Protein AF-A0A8E0S0J4-F1 (afdb_monomer_lite)

Secondary structure (DSSP, 8-state):
-----PPPSS--TT--GGG-SSPPPEEEEEBSS-S-TTSTT-EEEEEESEEEEE--TTS--EEEEE--SS-HHHH-TTEEEE-STTGGG-PPP--------------------

Sequence (113 aa):
MAGYDYPEPYGDILLKLDDLHELPSYQCYTCTDCKEFSSEKTRIEKDCNECVIILKSSGLPDRECSHKEITVCRENFQARCCQGDLCNRGRRPYSRTQLLSVSFATVLFMQYF

Foldseek 3Di:
DDDPDDQPPQRPQPPQLVPDPDQDKEWEWFADQADAPPPPRIDIDIRASKWKWAQD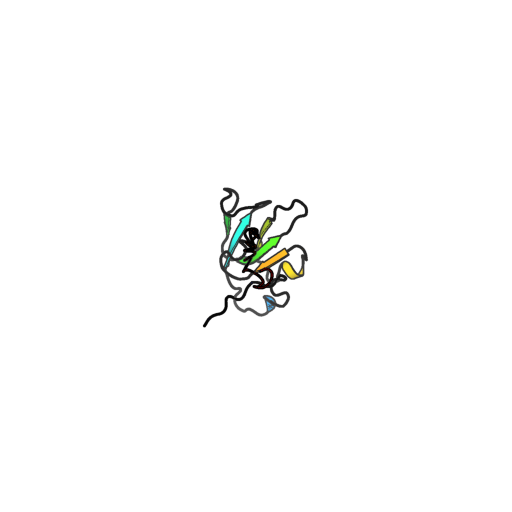PVRRIGIDRHPDSHDPSNVDVRMHIDGHYHSNRDDDPPPPPPPPPPPPDDDDDDDDD

pLDDT: mean 70.19, std 19.19, range [31.53, 93.44]

Organism: NCBI:txid27845

Radius of gyration: 21.86 Å; chains: 1; bounding box: 34×77×40 Å

Structure (mmCIF, N/CA/C/O backbone):
data_AF-A0A8E0S0J4-F1
#
_entry.id   AF-A0A8E0S0J4-F1
#
loop_
_atom_site.group_PDB
_atom_site.id
_atom_site.type_symbol
_atom_site.label_atom_id
_atom_site.label_alt_id
_atom_site.label_comp_id
_atom_site.label_asym_id
_atom_site.label_entity_id
_atom_site.label_seq_id
_atom_site.pdbx_PDB_ins_code
_atom_site.Cartn_x
_atom_site.Cartn_y
_atom_site.Cartn_z
_atom_site.occupancy
_atom_site.B_iso_or_equiv
_atom_site.auth_seq_id
_atom_site.auth_comp_id
_atom_site.auth_asym_id
_atom_site.auth_atom_id
_atom_site.pdbx_PDB_model_num
ATOM 1 N N . MET A 1 1 ? -21.294 -21.389 3.287 1.00 32.66 1 MET A N 1
ATOM 2 C CA . MET A 1 1 ? -20.102 -21.705 2.472 1.00 32.66 1 MET A CA 1
ATOM 3 C C . MET A 1 1 ? -19.550 -20.380 1.970 1.00 32.66 1 MET A C 1
ATOM 5 O O . MET A 1 1 ? -20.093 -19.851 1.015 1.00 32.66 1 MET A O 1
ATOM 9 N N . ALA A 1 2 ? -18.591 -19.779 2.679 1.00 36.19 2 ALA A N 1
ATOM 10 C CA . ALA A 1 2 ? -17.987 -18.510 2.270 1.00 36.19 2 ALA A CA 1
ATOM 11 C C . ALA A 1 2 ? -16.796 -18.818 1.354 1.00 36.19 2 ALA A C 1
ATOM 13 O O . ALA A 1 2 ? -15.827 -19.440 1.789 1.00 36.19 2 ALA A O 1
ATOM 14 N N . GLY A 1 3 ? -16.934 -18.474 0.073 1.00 31.53 3 GLY A N 1
ATOM 15 C CA . GLY A 1 3 ? -15.845 -18.505 -0.893 1.00 31.53 3 GLY A CA 1
ATOM 16 C C . GLY A 1 3 ? -14.844 -17.404 -0.565 1.00 31.53 3 GLY A C 1
ATOM 17 O O . GLY A 1 3 ? -15.227 -16.295 -0.205 1.00 31.53 3 GLY A O 1
ATOM 18 N N . TYR A 1 4 ? -13.561 -17.737 -0.636 1.00 40.88 4 TYR A N 1
ATOM 19 C CA . TYR A 1 4 ? -12.475 -16.779 -0.500 1.00 40.88 4 TYR A CA 1
ATOM 20 C C . TYR A 1 4 ? -12.449 -15.882 -1.741 1.00 40.88 4 TYR A C 1
ATOM 22 O O . TYR A 1 4 ? -11.896 -16.283 -2.767 1.00 40.88 4 TYR A O 1
ATOM 30 N N . ASP A 1 5 ? -13.051 -14.698 -1.645 1.00 40.16 5 ASP A N 1
ATOM 31 C CA . ASP A 1 5 ? -12.933 -13.671 -2.676 1.00 40.16 5 ASP A CA 1
ATOM 32 C C . ASP A 1 5 ? -11.567 -12.989 -2.560 1.00 40.16 5 ASP A C 1
ATOM 34 O O . ASP A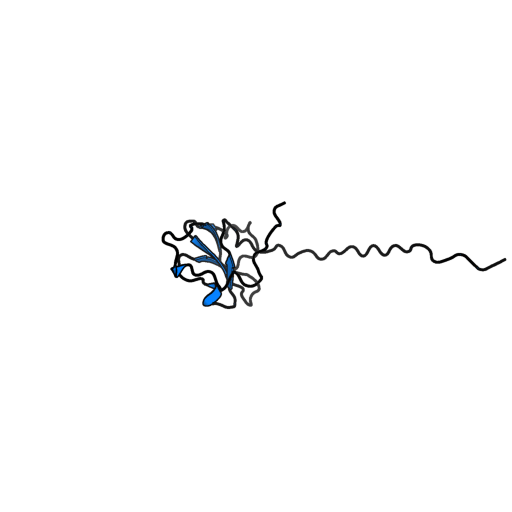 1 5 ? -11.189 -12.415 -1.536 1.00 40.16 5 ASP A O 1
ATOM 38 N N . TYR A 1 6 ? -10.773 -13.166 -3.609 1.00 49.69 6 TYR A N 1
ATOM 39 C CA . TYR A 1 6 ? -9.473 -12.535 -3.789 1.00 49.69 6 TYR A CA 1
ATOM 40 C C . TYR A 1 6 ? -9.653 -11.031 -4.049 1.00 49.69 6 TYR A C 1
ATOM 42 O O . TYR A 1 6 ? -10.617 -10.653 -4.704 1.00 49.69 6 TYR A O 1
ATOM 50 N N . PRO A 1 7 ? -8.683 -10.171 -3.687 1.00 45.62 7 PRO A N 1
ATOM 51 C CA . PRO A 1 7 ? -8.611 -8.849 -4.292 1.00 45.62 7 PRO A CA 1
ATOM 52 C C . PRO A 1 7 ? -8.259 -9.018 -5.777 1.00 45.62 7 PRO A C 1
ATOM 54 O O . PRO A 1 7 ? -7.242 -9.639 -6.121 1.00 45.62 7 PRO A O 1
ATOM 57 N N . GLU A 1 8 ? -9.132 -8.519 -6.648 1.00 45.22 8 GLU A N 1
ATOM 58 C CA . GLU A 1 8 ? -8.943 -8.510 -8.094 1.00 45.22 8 GLU A CA 1
ATOM 59 C C . GLU A 1 8 ? -7.613 -7.823 -8.482 1.00 45.22 8 GLU A C 1
ATOM 61 O O . GLU A 1 8 ? -7.088 -6.989 -7.739 1.00 45.22 8 GLU A O 1
ATOM 66 N N . PRO A 1 9 ? -7.003 -8.176 -9.635 1.00 45.12 9 PRO A N 1
ATOM 67 C CA . PRO A 1 9 ? -5.730 -7.598 -10.100 1.00 45.12 9 PRO A CA 1
ATOM 68 C C . PRO A 1 9 ? -5.763 -6.074 -10.297 1.00 45.12 9 PRO A C 1
ATOM 70 O O . PRO A 1 9 ? -4.712 -5.455 -10.468 1.00 45.12 9 PRO A O 1
ATOM 73 N N . TYR A 1 10 ? -6.952 -5.498 -10.207 1.00 49.25 10 TYR A N 1
ATOM 74 C CA . TYR A 1 10 ? -7.242 -4.095 -10.042 1.00 49.25 10 TYR A CA 1
ATOM 75 C C . TYR A 1 10 ? -8.046 -4.033 -8.747 1.00 49.25 10 TYR A C 1
ATOM 77 O O . TYR A 1 10 ? -9.168 -4.528 -8.718 1.00 49.25 10 TYR A O 1
ATOM 85 N N . GLY A 1 11 ? -7.464 -3.520 -7.658 1.00 50.94 11 GLY A N 1
ATOM 86 C CA . GLY A 1 11 ? -8.281 -3.170 -6.492 1.00 50.94 11 GLY A CA 1
ATOM 87 C C . GLY A 1 11 ? -9.459 -2.340 -6.990 1.00 50.94 11 GLY A C 1
ATOM 88 O O . GLY A 1 11 ? -9.249 -1.527 -7.889 1.00 50.94 11 GLY A O 1
ATOM 89 N N . ASP A 1 12 ? -10.663 -2.633 -6.503 1.00 48.78 12 ASP A N 1
ATOM 90 C CA . ASP A 1 12 ? -11.932 -2.162 -7.063 1.00 48.78 12 ASP A CA 1
ATOM 91 C C . ASP A 1 12 ? -11.844 -0.676 -7.467 1.00 48.78 12 ASP A C 1
ATOM 93 O O . ASP A 1 12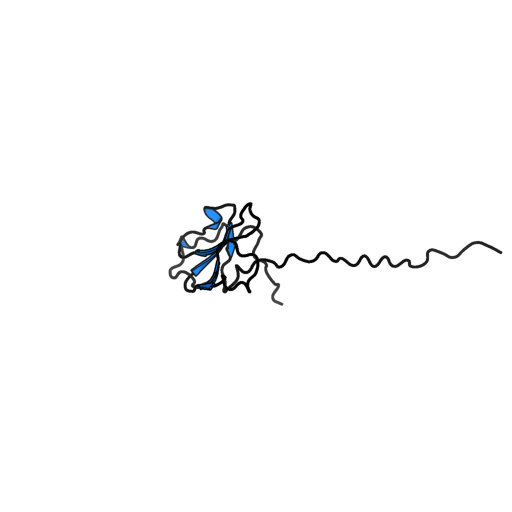 ? -11.941 0.228 -6.636 1.00 48.78 12 ASP A O 1
ATOM 97 N N . ILE A 1 13 ? -11.621 -0.402 -8.761 1.00 50.22 13 ILE A N 1
ATOM 98 C CA . ILE A 1 13 ? -11.444 0.965 -9.299 1.00 50.22 13 ILE A CA 1
ATOM 99 C C . ILE A 1 13 ? -12.724 1.797 -9.060 1.00 50.22 13 ILE A C 1
ATOM 101 O O . ILE A 1 13 ? -12.724 3.024 -9.159 1.00 50.22 13 ILE A O 1
ATOM 105 N N . LEU A 1 14 ? -13.825 1.115 -8.734 1.00 46.78 14 LEU A N 1
ATOM 106 C CA . LEU A 1 14 ? -15.151 1.656 -8.482 1.00 46.78 14 LEU A CA 1
ATOM 107 C C . LEU A 1 14 ? -15.447 1.956 -7.004 1.00 46.78 14 LEU A C 1
ATOM 109 O O . LEU A 1 14 ? -16.547 2.429 -6.716 1.00 46.78 14 LEU A O 1
ATOM 113 N N . LEU A 1 15 ? -14.507 1.741 -6.077 1.00 55.53 15 LEU A N 1
ATOM 114 C CA . LEU A 1 15 ? -14.679 2.143 -4.679 1.00 55.53 15 LEU A CA 1
ATOM 115 C C . LEU A 1 15 ? -14.660 3.673 -4.556 1.00 55.53 15 LEU A C 1
ATOM 117 O O . LEU A 1 15 ? -13.619 4.311 -4.397 1.00 55.53 15 LEU A O 1
ATOM 121 N N . LYS A 1 16 ? -15.851 4.270 -4.639 1.00 55.28 16 LYS A N 1
ATOM 122 C CA . LYS A 1 16 ? -16.095 5.655 -4.244 1.00 55.28 16 LYS A CA 1
ATOM 123 C C . LYS A 1 16 ? -16.069 5.738 -2.722 1.00 55.28 16 LYS A C 1
ATOM 125 O O . LYS A 1 16 ? -17.074 5.496 -2.061 1.00 55.28 16 LYS A O 1
ATOM 130 N N . LEU A 1 17 ? -14.910 6.091 -2.179 1.00 60.38 17 LEU A N 1
ATOM 131 C CA . LEU A 1 17 ? -14.785 6.553 -0.795 1.00 60.38 17 LEU A CA 1
ATOM 132 C C . LEU A 1 17 ? -15.520 7.899 -0.573 1.00 60.38 17 LEU A C 1
ATOM 134 O O . LEU A 1 17 ? -15.825 8.235 0.565 1.00 60.38 17 LEU A O 1
ATOM 138 N N . ASP A 1 18 ? -15.888 8.597 -1.658 1.00 55.62 18 ASP A N 1
ATOM 139 C CA . ASP A 1 18 ? -16.564 9.905 -1.675 1.00 55.62 18 ASP A CA 1
ATOM 140 C C . ASP A 1 18 ? -17.970 9.936 -1.016 1.00 55.62 18 ASP A C 1
ATOM 142 O O . ASP A 1 18 ? -18.438 11.010 -0.652 1.00 55.62 18 ASP A O 1
ATOM 146 N N . ASP A 1 19 ? -18.662 8.794 -0.873 1.00 56.88 19 ASP A N 1
ATOM 147 C CA . ASP A 1 19 ? -20.060 8.716 -0.378 1.00 56.88 19 ASP A CA 1
ATOM 148 C C . ASP A 1 19 ? -20.187 8.123 1.048 1.00 56.88 19 ASP A C 1
ATOM 150 O O . ASP A 1 19 ? -21.292 7.868 1.539 1.00 56.88 19 ASP A O 1
ATOM 154 N N . LEU A 1 20 ? -19.068 7.878 1.739 1.00 59.31 20 LEU A N 1
ATOM 155 C CA . LEU A 1 20 ? -19.062 7.298 3.085 1.00 59.31 20 LEU A CA 1
ATOM 156 C C . LEU A 1 20 ? -19.076 8.395 4.161 1.00 59.31 20 LEU A C 1
ATOM 158 O O . LEU A 1 20 ? -18.122 9.149 4.314 1.00 59.31 20 LEU A O 1
ATOM 162 N N . HIS A 1 21 ? -20.155 8.442 4.953 1.00 59.34 21 HIS A N 1
ATOM 163 C CA . HIS A 1 21 ? -20.294 9.345 6.108 1.00 59.34 21 HIS A CA 1
ATOM 164 C C . HIS A 1 21 ? -19.203 9.142 7.180 1.00 59.34 21 HIS A C 1
ATOM 166 O O . HIS A 1 21 ? -18.900 10.073 7.923 1.00 59.34 21 HIS A O 1
ATOM 172 N N . GLU A 1 22 ? -18.617 7.942 7.244 1.00 66.56 22 GLU A N 1
ATOM 173 C CA . GLU A 1 22 ? -17.431 7.602 8.032 1.00 66.56 22 GLU A CA 1
ATOM 174 C C . GLU A 1 22 ? -16.508 6.744 7.160 1.00 66.56 22 GLU A C 1
ATOM 176 O O . GLU A 1 22 ? -16.915 5.692 6.658 1.00 66.56 22 GLU A O 1
ATOM 181 N N . LEU A 1 23 ? -15.271 7.201 6.952 1.00 65.75 23 LEU A N 1
ATOM 182 C CA . LEU A 1 23 ? -14.281 6.448 6.188 1.00 65.75 23 LEU A CA 1
ATOM 183 C C . LEU A 1 23 ? -13.859 5.210 6.995 1.00 65.75 23 LEU A C 1
ATOM 185 O O . LEU A 1 23 ? -13.601 5.320 8.198 1.00 65.75 23 LEU A O 1
ATOM 189 N N . PRO A 1 24 ? -13.803 4.021 6.373 1.00 72.94 24 PRO A N 1
ATOM 190 C CA . PRO A 1 24 ? -13.391 2.819 7.076 1.00 72.94 24 PRO A CA 1
ATOM 191 C C . PRO A 1 24 ? -11.914 2.918 7.475 1.00 72.94 24 PRO A C 1
ATOM 193 O O . PRO A 1 24 ? -11.075 3.262 6.653 1.00 72.94 24 PRO A O 1
ATOM 196 N N . SER A 1 25 ? -11.602 2.586 8.728 1.00 85.50 25 SER A N 1
ATOM 197 C CA . SER A 1 25 ? -10.234 2.565 9.260 1.00 85.50 25 SER A CA 1
ATOM 198 C C . SER A 1 25 ? -9.675 1.140 9.233 1.00 85.50 25 SER A C 1
ATOM 200 O O . SER A 1 25 ? -10.272 0.211 9.783 1.00 85.50 25 SER A O 1
ATOM 202 N N . TYR A 1 26 ? -8.520 0.976 8.592 1.00 88.56 26 TYR A N 1
ATOM 203 C CA . TYR A 1 26 ? -7.774 -0.272 8.470 1.00 88.56 26 TYR A CA 1
ATOM 204 C C . TYR A 1 26 ? -6.348 -0.120 8.994 1.00 88.56 26 TYR A C 1
ATOM 206 O O . TYR A 1 26 ? -5.775 0.970 9.054 1.00 88.56 26 TYR A O 1
ATOM 214 N N . GLN A 1 27 ? -5.740 -1.253 9.325 1.00 92.88 27 GLN A N 1
ATOM 215 C CA . GLN A 1 27 ? -4.316 -1.351 9.612 1.00 92.88 27 GLN A CA 1
ATOM 216 C C . GLN A 1 27 ? -3.576 -1.811 8.360 1.00 92.88 27 GLN A C 1
ATOM 218 O O . GLN A 1 27 ? -3.886 -2.870 7.832 1.00 92.88 27 GLN A O 1
ATOM 223 N N . CYS A 1 28 ? -2.568 -1.084 7.894 1.00 92.19 28 CYS A N 1
ATOM 224 C CA . CYS A 1 28 ? -1.822 -1.435 6.684 1.00 92.19 28 CYS A CA 1
ATOM 225 C C . CYS A 1 28 ? -0.339 -1.634 6.985 1.00 92.19 28 CYS A C 1
ATOM 227 O O . CYS A 1 28 ? 0.224 -1.022 7.893 1.00 92.19 28 CYS A O 1
ATOM 229 N N . TYR A 1 29 ? 0.325 -2.472 6.190 1.00 91.62 29 TYR A N 1
ATOM 230 C CA . TYR A 1 29 ? 1.782 -2.508 6.194 1.00 91.62 29 TYR A CA 1
ATOM 231 C C . TYR A 1 29 ? 2.337 -1.268 5.496 1.00 91.62 29 TYR A C 1
ATOM 233 O O . TYR A 1 29 ? 1.851 -0.900 4.430 1.00 91.62 29 TYR A O 1
ATOM 241 N N . THR A 1 30 ? 3.391 -0.675 6.046 1.00 92.31 30 THR A N 1
ATOM 242 C CA . THR A 1 30 ? 4.127 0.422 5.414 1.00 92.31 30 THR A CA 1
ATOM 243 C C . THR A 1 30 ? 5.608 0.094 5.327 1.00 92.31 30 THR A C 1
ATOM 245 O O . THR A 1 30 ? 6.216 -0.415 6.274 1.00 92.31 30 THR A O 1
ATOM 248 N N . CYS A 1 31 ? 6.184 0.301 4.145 1.00 90.38 31 CYS A N 1
ATOM 249 C CA . CYS A 1 31 ? 7.599 0.072 3.885 1.00 90.38 31 CYS A CA 1
ATOM 250 C C . CYS A 1 31 ? 8.020 0.679 2.545 1.00 90.38 31 CYS A C 1
ATOM 252 O O . CYS A 1 31 ? 7.213 0.789 1.623 1.00 90.38 31 CYS A O 1
ATOM 254 N N . THR A 1 32 ? 9.312 0.960 2.409 1.00 89.44 32 THR A N 1
ATOM 255 C CA . THR A 1 32 ? 9.936 1.289 1.126 1.00 89.44 32 THR A CA 1
ATOM 256 C C . THR A 1 32 ? 10.856 0.158 0.678 1.00 89.44 32 THR A C 1
ATOM 258 O O . THR A 1 32 ? 11.607 -0.406 1.480 1.00 89.44 32 THR A O 1
ATOM 261 N N . ASP A 1 33 ? 10.758 -0.201 -0.601 1.00 87.19 33 ASP A N 1
ATOM 262 C CA . ASP A 1 33 ? 11.538 -1.236 -1.278 1.00 87.19 33 ASP A CA 1
ATOM 263 C C . ASP A 1 33 ? 11.606 -2.561 -0.486 1.00 87.19 33 ASP A C 1
ATOM 265 O O . ASP A 1 33 ? 12.676 -3.161 -0.326 1.00 87.19 33 ASP A O 1
ATOM 269 N N . CYS A 1 34 ? 10.466 -3.042 0.032 1.00 80.81 34 CYS A N 1
ATOM 270 C CA . CYS A 1 34 ? 10.431 -4.239 0.875 1.00 80.81 34 CYS A CA 1
ATOM 271 C C . CYS A 1 34 ? 9.826 -5.462 0.165 1.00 80.81 34 CYS A C 1
ATOM 273 O O . CYS A 1 34 ? 8.701 -5.455 -0.340 1.00 80.81 34 CYS A O 1
ATOM 275 N N . LYS A 1 35 ? 10.589 -6.562 0.131 1.00 70.81 35 LYS A N 1
ATOM 276 C CA . LYS A 1 35 ? 10.186 -7.819 -0.527 1.00 70.81 35 LYS A CA 1
ATOM 277 C C . LYS A 1 35 ? 9.427 -8.771 0.405 1.00 70.81 35 LYS A C 1
ATOM 279 O O . LYS A 1 35 ? 8.591 -9.537 -0.065 1.00 70.81 35 LYS A O 1
ATOM 284 N N . GLU A 1 36 ? 9.691 -8.702 1.712 1.00 64.50 36 GLU A N 1
ATOM 285 C CA . GLU A 1 36 ? 9.145 -9.612 2.727 1.00 64.50 36 GLU A CA 1
ATOM 286 C C . GLU A 1 36 ? 8.638 -8.887 3.981 1.00 64.50 36 GLU A C 1
ATOM 288 O O . GLU A 1 36 ? 9.250 -7.934 4.465 1.00 64.50 36 GLU A O 1
ATOM 293 N N . PHE A 1 37 ? 7.549 -9.420 4.545 1.00 59.41 37 PHE A N 1
ATOM 294 C CA . PHE A 1 37 ? 6.859 -8.930 5.753 1.00 59.41 37 PHE A CA 1
ATOM 295 C C . PHE A 1 37 ? 7.669 -9.035 7.037 1.00 59.41 37 PHE A C 1
ATOM 297 O O . PHE A 1 37 ? 7.300 -8.420 8.027 1.00 59.41 37 PHE A O 1
ATOM 304 N N . SER A 1 38 ? 8.722 -9.855 7.048 1.00 56.16 38 SER A N 1
ATOM 305 C CA . SER A 1 38 ? 9.592 -10.023 8.215 1.00 56.16 38 SER A CA 1
ATOM 306 C C . SER A 1 38 ? 10.845 -9.158 8.141 1.00 56.16 38 SER A C 1
ATOM 308 O O . SER A 1 38 ? 11.793 -9.391 8.886 1.00 56.16 38 SER A O 1
ATOM 310 N N . SER A 1 39 ? 10.891 -8.193 7.223 1.00 58.75 39 SER A N 1
ATOM 311 C CA . SER A 1 39 ? 11.958 -7.203 7.232 1.00 58.75 39 SER A CA 1
ATOM 312 C C . SER A 1 39 ? 11.734 -6.241 8.403 1.00 58.75 39 SER A C 1
ATOM 314 O O . SER A 1 39 ? 10.626 -5.739 8.573 1.00 58.75 39 SER A O 1
ATOM 316 N N . GLU A 1 40 ? 12.786 -5.919 9.166 1.00 63.69 40 GLU A N 1
ATOM 317 C CA . GLU A 1 40 ? 12.784 -4.875 10.221 1.00 63.69 40 GLU A CA 1
ATOM 318 C C . GLU A 1 40 ? 12.238 -3.515 9.736 1.00 63.69 40 GLU A C 1
ATOM 320 O O . GLU A 1 40 ? 11.915 -2.629 10.524 1.00 63.69 40 GLU A O 1
ATOM 325 N N . LYS A 1 41 ? 12.142 -3.345 8.415 1.00 71.38 41 LYS A N 1
ATOM 326 C CA . LYS A 1 41 ? 11.659 -2.151 7.728 1.00 71.38 41 LYS A CA 1
ATOM 327 C C . LYS A 1 41 ? 10.137 -2.088 7.578 1.00 71.38 41 LYS A C 1
ATOM 329 O O . LYS A 1 41 ? 9.635 -1.023 7.236 1.00 71.38 41 LYS A O 1
ATOM 334 N N . THR A 1 42 ? 9.412 -3.188 7.790 1.00 83.81 42 THR A N 1
ATOM 335 C CA . THR A 1 42 ? 7.947 -3.200 7.664 1.00 83.81 42 THR A CA 1
ATOM 336 C C . THR A 1 42 ? 7.314 -2.726 8.965 1.00 83.81 42 THR A C 1
ATOM 338 O O . THR A 1 42 ? 7.543 -3.309 10.023 1.00 83.81 42 THR A O 1
ATOM 341 N N . ARG A 1 43 ? 6.498 -1.677 8.887 1.00 90.44 43 ARG A N 1
ATOM 342 C CA . ARG A 1 43 ? 5.725 -1.150 10.015 1.00 90.44 43 ARG A CA 1
ATOM 343 C C . ARG A 1 43 ? 4.242 -1.401 9.787 1.00 90.44 43 ARG A C 1
ATOM 345 O O . ARG A 1 43 ? 3.823 -1.655 8.662 1.00 90.44 43 ARG A O 1
ATOM 352 N N . ILE A 1 44 ? 3.471 -1.380 10.867 1.00 91.75 44 ILE A N 1
ATOM 353 C CA . ILE A 1 44 ? 2.010 -1.390 10.800 1.00 91.75 44 ILE A CA 1
ATOM 354 C C . ILE A 1 44 ? 1.549 0.018 11.144 1.00 91.75 44 ILE A C 1
ATOM 356 O O . ILE A 1 44 ? 1.859 0.520 12.225 1.00 91.75 44 ILE A O 1
ATOM 360 N N . GLU A 1 45 ? 0.833 0.634 10.217 1.00 93.44 45 GLU A N 1
ATOM 361 C CA . GLU A 1 45 ? 0.159 1.912 10.407 1.00 93.44 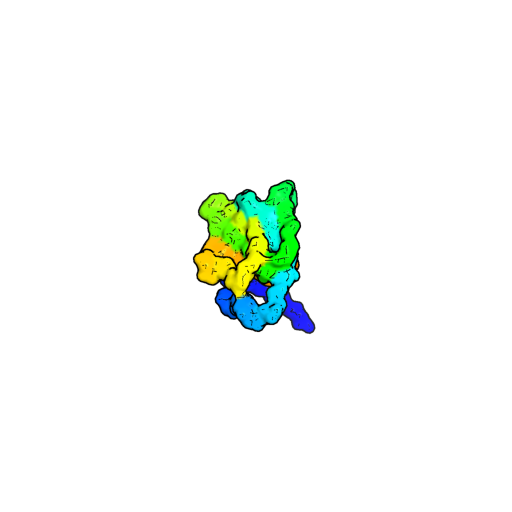45 GLU A CA 1
ATOM 362 C C . GLU A 1 45 ? -1.342 1.663 10.555 1.00 93.44 45 GLU A C 1
ATOM 364 O O . GLU A 1 45 ? -1.863 0.698 9.994 1.00 93.44 45 GLU A O 1
ATOM 369 N N . LYS A 1 46 ? -2.013 2.479 11.367 1.00 92.25 46 LYS A N 1
ATOM 370 C CA . LYS A 1 46 ? -3.451 2.380 11.642 1.00 92.25 46 LYS A CA 1
ATOM 371 C C . LYS A 1 46 ? -4.173 3.575 11.036 1.00 92.25 46 LYS A C 1
ATOM 373 O O . LYS A 1 46 ? -3.522 4.528 10.617 1.00 92.25 46 LYS A O 1
ATOM 378 N N . ASP A 1 47 ? -5.500 3.522 11.055 1.00 90.38 47 ASP A N 1
ATOM 379 C CA . ASP A 1 47 ? -6.359 4.613 10.591 1.00 90.38 47 ASP A CA 1
ATOM 380 C C . ASP A 1 47 ? -6.241 4.890 9.094 1.00 90.38 47 ASP A C 1
ATOM 382 O O . ASP A 1 47 ? -6.503 5.988 8.631 1.00 90.38 47 ASP A O 1
ATOM 386 N N . CYS A 1 48 ? -5.886 3.857 8.328 1.00 89.75 48 CYS A N 1
ATOM 387 C CA . CYS A 1 48 ? -5.791 3.914 6.878 1.00 89.75 48 CYS A CA 1
ATOM 388 C C . CYS A 1 48 ? -7.163 3.691 6.240 1.00 89.75 48 CYS A C 1
ATOM 390 O O . CYS A 1 48 ? -7.836 2.715 6.562 1.00 89.75 48 CYS A O 1
ATOM 392 N N . ASN A 1 49 ? -7.517 4.489 5.240 1.00 88.94 49 ASN A N 1
ATOM 393 C CA . ASN A 1 49 ? -8.725 4.278 4.438 1.00 88.94 49 ASN A CA 1
ATOM 394 C C . ASN A 1 49 ? -8.528 3.208 3.354 1.00 88.94 49 ASN A C 1
ATOM 396 O O . ASN A 1 49 ? -9.473 2.562 2.900 1.00 88.94 49 ASN A O 1
ATOM 400 N N . GLU A 1 50 ? -7.284 3.022 2.913 1.00 89.25 50 GLU A N 1
ATOM 401 C CA . GLU A 1 5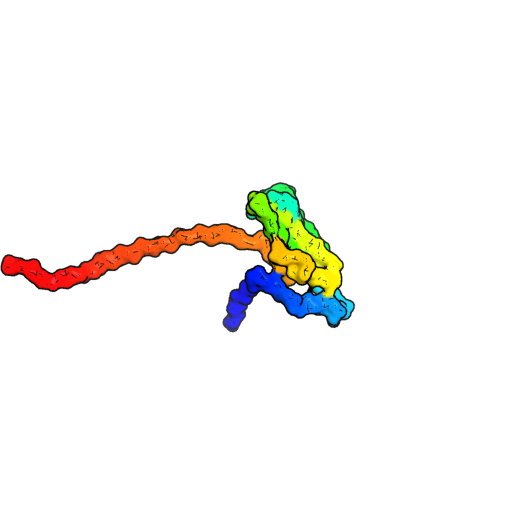0 ? -6.919 2.071 1.870 1.00 89.25 50 GLU A CA 1
ATOM 402 C C . GLU A 1 50 ? -5.469 1.605 2.054 1.00 89.25 50 GLU A C 1
ATOM 404 O O . GLU A 1 50 ? -4.566 2.403 2.317 1.00 89.25 50 GLU A O 1
ATOM 409 N N . CYS A 1 51 ? -5.228 0.303 1.889 1.00 90.31 51 CYS A N 1
ATOM 410 C CA . CYS A 1 51 ? -3.883 -0.253 1.907 1.00 90.31 51 CYS A CA 1
ATOM 411 C C . CYS A 1 51 ? -3.346 -0.396 0.483 1.00 90.31 51 CYS A C 1
ATOM 413 O O . CYS A 1 51 ? -3.976 -1.030 -0.366 1.00 90.31 51 CYS A O 1
ATOM 415 N N . VAL A 1 52 ? -2.141 0.120 0.236 1.00 91.81 52 VAL A N 1
ATOM 416 C CA . VAL A 1 52 ? -1.576 0.233 -1.114 1.00 91.81 52 VAL A CA 1
ATOM 417 C C . VAL A 1 52 ? -0.267 -0.548 -1.235 1.00 91.81 52 VAL A C 1
ATOM 419 O O . VAL A 1 52 ? 0.520 -0.633 -0.289 1.00 91.81 52 VAL A O 1
ATOM 422 N N . ILE A 1 53 ? -0.039 -1.127 -2.415 1.00 91.12 53 ILE A N 1
ATOM 423 C CA . ILE A 1 53 ? 1.229 -1.701 -2.874 1.00 91.12 53 ILE A CA 1
ATOM 424 C C . ILE A 1 53 ? 1.628 -0.998 -4.177 1.00 91.12 53 ILE A C 1
ATOM 426 O O . ILE A 1 53 ? 0.929 -1.146 -5.175 1.00 91.12 53 ILE A O 1
ATOM 430 N N . ILE A 1 54 ? 2.760 -0.297 -4.209 1.00 90.50 54 ILE A N 1
ATOM 431 C CA . ILE A 1 54 ? 3.291 0.334 -5.427 1.00 90.50 54 ILE A CA 1
ATOM 432 C C . ILE A 1 54 ? 4.312 -0.603 -6.073 1.00 90.50 54 ILE A C 1
ATOM 434 O O . ILE A 1 54 ? 5.332 -0.951 -5.472 1.00 90.50 54 ILE A O 1
ATOM 438 N N . LEU A 1 55 ? 4.056 -1.022 -7.312 1.00 87.62 55 LEU A N 1
ATOM 439 C CA . LEU A 1 55 ? 4.965 -1.877 -8.069 1.00 87.62 55 LEU A CA 1
ATOM 440 C C . LEU A 1 55 ? 6.041 -1.046 -8.774 1.00 87.62 55 LEU A C 1
ATOM 442 O O . LEU A 1 55 ? 5.752 -0.297 -9.701 1.00 87.62 55 LEU A O 1
ATOM 446 N N . LYS A 1 56 ? 7.301 -1.239 -8.382 1.00 85.69 56 LYS A N 1
ATOM 447 C CA . LYS A 1 56 ? 8.460 -0.576 -8.992 1.00 85.69 56 LYS A CA 1
ATOM 448 C C . LYS A 1 56 ? 9.171 -1.464 -10.010 1.00 85.69 56 LYS A C 1
ATOM 450 O O . LYS A 1 56 ? 9.201 -2.689 -9.885 1.00 85.69 56 LYS A O 1
ATOM 455 N N . SER A 1 57 ? 9.852 -0.829 -10.965 1.00 83.31 57 SER A N 1
ATOM 456 C CA . SER A 1 57 ? 10.731 -1.495 -11.941 1.00 83.31 57 SER A CA 1
ATOM 457 C C . SER A 1 57 ? 11.927 -2.211 -11.300 1.00 83.31 57 SER A C 1
ATOM 459 O O . SER A 1 57 ? 12.429 -3.179 -11.865 1.00 83.31 57 SER A O 1
ATOM 461 N N . SER A 1 58 ? 12.344 -1.793 -10.098 1.00 82.12 58 SER A N 1
ATOM 462 C CA . SER A 1 58 ? 13.358 -2.477 -9.282 1.00 82.12 58 SER A CA 1
ATOM 463 C C . SER A 1 58 ? 12.925 -3.880 -8.829 1.00 82.12 58 SER A C 1
ATOM 465 O O . SER A 1 58 ? 13.757 -4.674 -8.391 1.00 82.12 58 SER A O 1
ATOM 467 N N . GLY A 1 59 ? 11.624 -4.194 -8.901 1.00 79.50 59 GLY A N 1
ATOM 468 C CA . GLY A 1 59 ? 11.042 -5.440 -8.402 1.00 79.50 59 GLY A CA 1
ATOM 469 C C . GLY A 1 59 ? 10.854 -5.481 -6.881 1.00 79.50 59 GLY A C 1
ATOM 470 O O . GLY A 1 59 ? 10.402 -6.501 -6.354 1.00 79.50 59 GLY A O 1
ATOM 471 N N . LEU A 1 60 ? 11.187 -4.396 -6.175 1.00 85.06 60 LEU A N 1
ATOM 472 C CA . LEU A 1 60 ? 10.922 -4.215 -4.750 1.00 85.06 60 LEU A CA 1
ATOM 473 C C . LEU A 1 60 ? 9.737 -3.255 -4.594 1.00 85.06 60 LEU A C 1
ATOM 475 O O . LEU A 1 60 ? 9.867 -2.093 -4.963 1.00 85.06 60 LEU A O 1
ATOM 479 N N . PRO A 1 61 ? 8.573 -3.723 -4.117 1.00 87.94 61 PRO A N 1
ATOM 480 C CA . PRO A 1 61 ? 7.408 -2.863 -3.996 1.00 87.94 61 PRO A CA 1
ATOM 481 C C . PRO A 1 61 ? 7.483 -1.971 -2.753 1.00 87.94 61 PRO A C 1
ATOM 483 O O . PRO A 1 61 ? 8.022 -2.380 -1.718 1.00 87.94 61 PRO A O 1
ATOM 486 N N . ASP A 1 62 ? 6.856 -0.802 -2.844 1.00 90.31 62 ASP A N 1
ATOM 487 C CA . ASP A 1 62 ? 6.526 0.006 -1.669 1.00 90.31 62 ASP A CA 1
ATOM 488 C C . ASP A 1 62 ? 5.148 -0.374 -1.151 1.00 90.31 62 ASP A C 1
ATOM 490 O O . ASP A 1 62 ? 4.292 -0.867 -1.892 1.00 90.31 62 ASP A O 1
ATOM 494 N N . ARG A 1 63 ? 4.939 -0.150 0.141 1.00 90.88 63 ARG A N 1
ATOM 495 C CA . ARG A 1 63 ? 3.644 -0.312 0.787 1.00 90.88 63 ARG A CA 1
ATOM 496 C C . ARG A 1 63 ? 3.310 0.946 1.544 1.00 90.88 63 ARG A C 1
ATOM 498 O O . ARG A 1 63 ? 4.148 1.461 2.284 1.00 90.88 63 ARG A O 1
ATOM 505 N N . GLU A 1 64 ? 2.082 1.396 1.369 1.00 92.62 64 GLU A N 1
ATOM 506 C CA . GLU A 1 64 ? 1.629 2.678 1.881 1.00 92.62 64 GLU A CA 1
ATOM 507 C C . GLU A 1 64 ? 0.253 2.534 2.531 1.00 92.62 64 GLU A C 1
ATOM 509 O O . GLU A 1 64 ? -0.568 1.697 2.137 1.00 92.62 64 GLU A O 1
ATOM 514 N N . CYS A 1 65 ? 0.043 3.359 3.550 1.00 93.00 65 CYS A N 1
ATOM 515 C CA . CYS A 1 65 ? -1.231 3.602 4.202 1.00 93.00 65 CYS A CA 1
ATOM 516 C C . CYS A 1 65 ? -1.824 4.861 3.563 1.00 93.00 65 CYS A C 1
ATOM 518 O O . CYS A 1 65 ? -1.235 5.939 3.658 1.00 93.00 65 CYS A O 1
ATOM 520 N N . SER A 1 66 ? -2.945 4.726 2.855 1.00 91.25 66 SER A N 1
ATOM 521 C CA . SER A 1 66 ? -3.625 5.868 2.249 1.00 91.25 66 SER A CA 1
ATOM 522 C C . SER A 1 66 ? -4.711 6.383 3.184 1.00 91.25 66 SER A C 1
ATOM 524 O O . SER A 1 66 ? -5.619 5.645 3.558 1.00 91.25 66 SER A O 1
ATOM 526 N N . HIS A 1 67 ? -4.627 7.672 3.507 1.00 89.25 67 HIS A N 1
ATOM 527 C CA . HIS A 1 67 ? -5.627 8.438 4.266 1.00 89.25 67 HIS A CA 1
ATOM 528 C C . HIS A 1 67 ? -6.520 9.288 3.350 1.00 89.25 67 HIS A C 1
ATOM 530 O O . HIS A 1 67 ? -7.251 10.161 3.809 1.00 89.25 67 HIS A O 1
ATOM 536 N N . LYS A 1 68 ? -6.412 9.099 2.029 1.00 84.12 68 LYS A N 1
ATOM 537 C CA . LYS A 1 68 ? -7.144 9.901 1.046 1.00 84.12 68 LYS A CA 1
ATOM 538 C C . LYS A 1 68 ? -8.619 9.496 0.997 1.00 84.12 68 LYS A C 1
ATOM 540 O O . LYS A 1 68 ? -8.968 8.342 1.235 1.00 84.12 68 LYS A O 1
ATOM 545 N N . GLU A 1 69 ? -9.459 10.453 0.614 1.00 76.62 69 GLU A N 1
ATOM 546 C CA . GLU A 1 69 ? -10.875 10.242 0.270 1.00 76.62 69 GLU A CA 1
ATOM 547 C C . GLU A 1 69 ? -11.045 9.613 -1.122 1.00 76.62 69 GLU A C 1
ATOM 549 O O . GLU A 1 69 ? -12.132 9.197 -1.487 1.00 76.62 69 GLU A O 1
ATOM 554 N N . ILE A 1 70 ? -9.967 9.519 -1.909 1.00 79.94 70 ILE A N 1
ATOM 555 C CA . ILE A 1 70 ? -9.957 8.922 -3.248 1.00 79.94 70 ILE A CA 1
ATOM 556 C C . ILE A 1 70 ? -8.894 7.821 -3.285 1.00 79.94 70 ILE A C 1
ATOM 558 O O . ILE A 1 70 ? -7.779 8.011 -2.794 1.00 79.94 70 ILE A O 1
ATOM 562 N N . THR A 1 71 ? -9.230 6.684 -3.902 1.00 83.38 71 THR A N 1
ATOM 563 C CA . THR A 1 71 ? -8.313 5.544 -4.056 1.00 83.38 71 THR A CA 1
ATOM 564 C C . THR A 1 71 ? -7.048 5.914 -4.840 1.00 83.38 71 THR A C 1
ATOM 566 O O . THR A 1 71 ? -7.100 6.496 -5.929 1.00 83.38 71 THR A O 1
ATOM 569 N N . VAL A 1 72 ? -5.889 5.499 -4.323 1.00 85.94 72 VAL A N 1
ATOM 570 C CA . VAL A 1 72 ? -4.583 5.669 -4.982 1.00 85.94 72 VAL A CA 1
ATOM 571 C C . VAL A 1 72 ? -4.528 4.889 -6.296 1.00 85.94 72 VAL A C 1
ATOM 573 O O . VAL A 1 72 ? -3.863 5.311 -7.243 1.00 85.94 72 VAL A O 1
ATOM 576 N N . CYS A 1 73 ? -5.272 3.788 -6.404 1.00 85.81 73 CYS A N 1
ATOM 577 C CA . CYS A 1 73 ? -5.319 2.970 -7.614 1.00 85.81 73 CYS A CA 1
ATOM 578 C 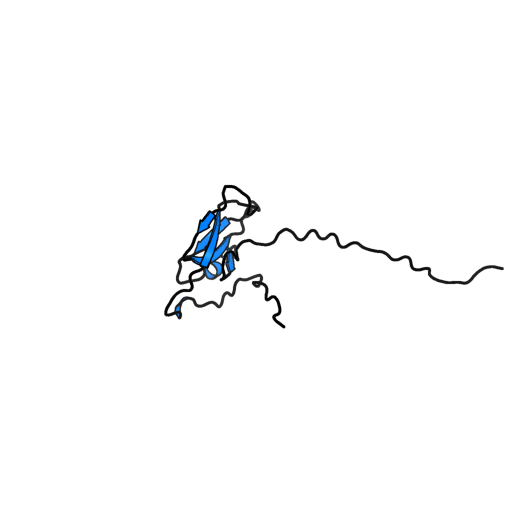C . CYS A 1 73 ? -6.013 3.650 -8.793 1.00 85.81 73 CYS A C 1
ATOM 580 O O . CYS A 1 73 ? -5.784 3.264 -9.939 1.00 85.81 73 CYS A O 1
ATOM 582 N N . ARG A 1 74 ? -6.812 4.693 -8.544 1.00 82.62 74 ARG A N 1
ATOM 583 C CA . ARG A 1 74 ? -7.378 5.525 -9.612 1.00 82.62 74 ARG A CA 1
ATOM 584 C C . ARG A 1 74 ? -6.359 6.509 -10.184 1.00 82.62 74 ARG A C 1
ATOM 586 O O . ARG A 1 74 ? -6.458 6.868 -11.353 1.00 82.62 74 ARG A O 1
ATOM 593 N N . GLU A 1 75 ? -5.389 6.933 -9.377 1.00 84.38 75 GLU A N 1
ATOM 594 C CA . GLU A 1 75 ? -4.355 7.897 -9.771 1.00 84.38 75 GLU A CA 1
ATOM 595 C C . GLU A 1 75 ? -3.092 7.210 -10.311 1.00 84.38 75 GLU A C 1
ATOM 597 O O . GLU A 1 75 ? -2.392 7.770 -11.155 1.00 84.38 75 GLU A O 1
ATOM 602 N N . ASN A 1 76 ? -2.792 5.995 -9.842 1.00 83.69 76 ASN A N 1
ATOM 603 C CA . ASN A 1 76 ? -1.552 5.295 -10.147 1.00 83.69 76 ASN A CA 1
ATOM 604 C C . ASN A 1 76 ? -1.797 3.858 -10.634 1.00 83.69 76 ASN A C 1
ATOM 606 O O . ASN A 1 76 ? -2.061 2.952 -9.850 1.00 83.69 76 ASN A O 1
ATOM 610 N N . PHE A 1 77 ? -1.589 3.621 -11.932 1.00 83.62 77 PHE A N 1
ATOM 611 C CA . PHE A 1 77 ? -1.727 2.296 -12.554 1.00 83.62 77 PHE A CA 1
ATOM 612 C C . PHE A 1 77 ? -0.709 1.248 -12.071 1.00 83.62 77 PHE A C 1
ATOM 614 O O . PHE A 1 77 ? -0.879 0.058 -12.333 1.00 83.62 77 PHE A O 1
ATOM 621 N N . GLN A 1 78 ? 0.369 1.667 -11.403 1.00 86.50 78 GLN A N 1
ATOM 622 C CA . GLN A 1 78 ? 1.334 0.760 -10.776 1.00 86.50 78 GLN A CA 1
ATOM 623 C C . GLN A 1 78 ? 0.933 0.382 -9.345 1.00 86.50 78 GLN A C 1
ATOM 625 O O . GLN A 1 78 ? 1.579 -0.479 -8.741 1.00 86.50 78 GLN A O 1
ATOM 630 N N . ALA A 1 79 ? -0.109 1.010 -8.797 1.00 88.62 79 ALA A N 1
ATOM 631 C CA . ALA A 1 79 ? -0.631 0.694 -7.483 1.00 88.62 79 ALA A CA 1
ATOM 632 C C . ALA A 1 79 ? -1.554 -0.531 -7.530 1.00 88.62 79 ALA A C 1
ATOM 634 O O . ALA A 1 79 ? -2.295 -0.764 -8.485 1.00 88.62 79 ALA A O 1
ATOM 635 N N . ARG A 1 80 ? -1.520 -1.318 -6.458 1.00 88.06 80 ARG A N 1
ATOM 636 C CA . ARG A 1 80 ? -2.521 -2.334 -6.134 1.00 88.06 80 ARG A CA 1
ATOM 637 C C . ARG A 1 80 ? -3.079 -2.027 -4.762 1.00 88.06 80 ARG A C 1
ATOM 639 O O . ARG A 1 80 ? -2.312 -1.946 -3.804 1.00 88.06 80 ARG A O 1
ATOM 646 N N . CYS A 1 81 ? -4.390 -1.892 -4.681 1.00 87.12 81 CYS A N 1
ATOM 647 C CA . CYS A 1 81 ? -5.070 -1.419 -3.491 1.00 87.12 81 CYS A CA 1
ATOM 648 C C . CYS A 1 81 ? -6.010 -2.487 -2.963 1.00 87.12 81 CYS A C 1
ATOM 650 O O . CYS A 1 81 ? -6.501 -3.336 -3.710 1.00 87.12 81 CYS A O 1
ATOM 652 N N . CYS A 1 82 ? -6.228 -2.462 -1.660 1.00 86.56 82 CYS A N 1
ATOM 653 C CA . CYS A 1 82 ? -7.186 -3.319 -0.995 1.00 86.56 82 CYS A CA 1
ATOM 654 C C . CYS A 1 82 ? -7.703 -2.625 0.265 1.00 86.56 82 CYS A C 1
ATOM 656 O O . CYS A 1 82 ? -7.035 -1.765 0.845 1.00 86.56 82 CYS A O 1
ATOM 658 N N . GLN A 1 83 ? -8.896 -3.027 0.683 1.00 84.38 83 GLN A N 1
ATOM 659 C CA . GLN A 1 83 ? -9.562 -2.534 1.879 1.00 84.38 83 GLN A CA 1
ATOM 660 C C . GLN A 1 83 ? -9.740 -3.697 2.849 1.00 84.38 83 GLN A C 1
ATOM 662 O O . GLN A 1 83 ? -10.342 -4.717 2.513 1.00 84.38 83 GLN A O 1
ATOM 667 N N . GLY A 1 84 ? -9.148 -3.570 4.030 1.00 84.88 84 GLY A N 1
ATOM 668 C CA . GLY A 1 84 ? -9.106 -4.624 5.034 1.00 84.88 84 GLY A CA 1
ATOM 669 C C . GLY A 1 84 ? -7.773 -4.658 5.767 1.00 84.88 84 GLY A C 1
ATOM 670 O O . GLY A 1 84 ? -6.726 -4.313 5.217 1.00 84.88 84 GLY A O 1
ATOM 671 N N . ASP A 1 85 ? -7.807 -5.116 7.015 1.00 88.69 85 ASP A N 1
ATOM 672 C CA . ASP A 1 85 ? -6.615 -5.169 7.851 1.00 88.69 85 ASP A CA 1
ATOM 673 C C . ASP A 1 85 ? -5.511 -6.027 7.223 1.00 88.69 85 ASP A C 1
ATOM 675 O O . ASP A 1 85 ? -5.680 -7.207 6.905 1.00 88.69 85 ASP A O 1
ATOM 679 N N . LEU A 1 86 ? -4.341 -5.409 7.081 1.00 89.38 86 LEU A N 1
ATOM 680 C CA . LEU A 1 86 ? -3.074 -5.985 6.651 1.00 89.38 86 LEU A CA 1
ATOM 681 C C . LEU A 1 86 ? -3.159 -6.660 5.272 1.00 89.38 86 LEU A C 1
ATOM 683 O O . LEU A 1 86 ? -2.353 -7.536 4.937 1.00 89.38 86 LEU A O 1
ATOM 687 N N . CYS A 1 87 ? -4.123 -6.242 4.445 1.00 87.50 87 CYS A N 1
ATOM 688 C CA . CYS A 1 87 ? -4.399 -6.852 3.147 1.00 87.50 87 CYS A CA 1
ATOM 689 C C . CYS A 1 87 ? -3.274 -6.599 2.126 1.00 87.50 87 CYS A C 1
ATOM 691 O O . CYS A 1 87 ? -3.022 -7.437 1.254 1.00 87.50 87 CYS A O 1
ATOM 693 N N . ASN A 1 88 ? -2.508 -5.508 2.279 1.00 89.44 88 ASN A N 1
ATOM 694 C CA . ASN A 1 88 ? -1.377 -5.156 1.410 1.00 89.44 88 ASN A CA 1
ATOM 695 C C . ASN A 1 88 ? -0.101 -5.961 1.704 1.00 89.44 88 ASN A C 1
ATOM 697 O O . ASN A 1 88 ? 1.021 -5.554 1.390 1.00 89.44 88 ASN A O 1
ATOM 701 N N . ARG A 1 89 ? -0.266 -7.163 2.260 1.00 83.38 89 ARG A N 1
ATOM 702 C CA . ARG A 1 89 ? 0.784 -8.169 2.338 1.00 83.38 89 ARG A CA 1
ATOM 703 C C . ARG A 1 89 ? 1.305 -8.435 0.908 1.00 83.38 89 ARG A C 1
ATOM 705 O O . ARG A 1 89 ? 2.441 -8.129 0.557 1.00 83.38 89 ARG A O 1
ATOM 712 N N . GLY A 1 90 ? 0.446 -8.846 -0.015 1.00 70.06 90 GLY A N 1
ATOM 713 C CA . GLY A 1 90 ? 0.880 -9.287 -1.345 1.00 70.06 90 GLY A CA 1
ATOM 714 C C . GLY A 1 90 ? 1.316 -10.758 -1.341 1.00 70.06 90 GLY A C 1
ATOM 715 O O . GLY A 1 90 ? 1.548 -11.362 -0.292 1.00 70.06 90 GLY A O 1
ATOM 716 N N . ARG A 1 91 ? 1.350 -11.386 -2.523 1.00 65.19 91 ARG A N 1
ATOM 717 C CA . ARG A 1 91 ? 1.566 -12.838 -2.648 1.00 65.19 91 ARG A CA 1
ATOM 718 C C . ARG A 1 91 ? 3.015 -13.230 -2.330 1.00 65.19 91 ARG A C 1
ATOM 720 O O . ARG A 1 91 ? 3.949 -12.619 -2.842 1.00 65.19 91 ARG A O 1
ATOM 727 N N . ARG A 1 92 ? 3.198 -14.346 -1.607 1.00 51.34 92 ARG A N 1
ATOM 728 C CA . ARG A 1 92 ? 4.404 -15.179 -1.770 1.00 51.34 92 ARG A CA 1
ATOM 729 C C . ARG A 1 92 ? 4.432 -15.649 -3.230 1.00 51.34 92 ARG A C 1
ATOM 731 O O . ARG A 1 92 ? 3.367 -16.031 -3.724 1.00 51.34 92 ARG A O 1
ATOM 738 N N . PRO A 1 93 ? 5.574 -15.631 -3.938 1.00 42.31 93 PRO A N 1
ATOM 739 C CA . PRO A 1 93 ? 5.637 -16.243 -5.256 1.00 42.31 93 PRO A CA 1
ATOM 740 C C . PRO A 1 93 ? 5.169 -17.690 -5.103 1.00 42.31 93 PRO A C 1
ATOM 742 O O . PRO A 1 93 ? 5.723 -18.455 -4.316 1.00 42.31 93 PRO A O 1
ATOM 745 N N . TYR A 1 94 ? 4.076 -18.030 -5.781 1.00 43.72 94 TYR A N 1
ATOM 746 C CA . TYR A 1 94 ? 3.564 -19.389 -5.804 1.00 43.72 94 TYR A CA 1
ATOM 747 C C . TYR A 1 94 ? 4.674 -20.232 -6.437 1.00 43.72 94 TYR A C 1
ATOM 749 O O . TYR A 1 94 ? 4.937 -20.099 -7.633 1.00 43.72 94 TYR A O 1
ATOM 757 N N . SER A 1 95 ? 5.380 -21.030 -5.633 1.00 41.31 95 SER A N 1
ATOM 758 C CA . SER A 1 95 ? 6.303 -22.035 -6.149 1.00 41.31 95 SER A CA 1
ATOM 759 C C . SER A 1 95 ? 5.477 -22.958 -7.028 1.00 41.31 95 SER A C 1
ATOM 761 O O . SER A 1 95 ? 4.685 -23.759 -6.534 1.00 41.31 95 SER A O 1
ATOM 763 N N . ARG A 1 96 ? 5.599 -22.798 -8.345 1.00 45.16 96 ARG A N 1
ATOM 764 C CA . ARG A 1 96 ? 4.898 -23.596 -9.348 1.00 45.16 96 ARG A CA 1
ATOM 765 C C . ARG A 1 96 ? 5.571 -24.966 -9.453 1.00 45.16 96 ARG A C 1
ATOM 767 O O . ARG A 1 96 ? 5.984 -25.376 -10.527 1.00 45.16 96 ARG A O 1
ATOM 774 N N . THR A 1 97 ? 5.697 -25.681 -8.338 1.00 45.03 97 THR A N 1
ATOM 775 C CA . THR A 1 97 ? 6.083 -27.093 -8.334 1.00 45.03 97 THR A CA 1
ATOM 776 C C . THR A 1 97 ? 4.821 -27.905 -8.608 1.00 45.03 97 THR A C 1
ATOM 778 O O . THR A 1 97 ? 4.288 -28.583 -7.735 1.00 45.03 97 THR A O 1
ATOM 781 N N . GLN A 1 98 ? 4.279 -27.783 -9.824 1.00 48.28 98 GLN A N 1
ATOM 782 C CA . GLN A 1 98 ? 3.368 -28.803 -10.329 1.00 48.28 98 GLN A CA 1
ATOM 783 C C . GLN A 1 98 ? 4.214 -30.057 -10.544 1.00 48.28 98 GLN A C 1
ATOM 785 O O . GLN A 1 98 ? 4.945 -30.170 -11.525 1.00 48.28 98 GLN A O 1
ATOM 790 N N . LEU A 1 99 ? 4.158 -30.962 -9.568 1.00 48.97 99 LEU A N 1
ATOM 791 C CA . LEU A 1 99 ? 4.575 -32.348 -9.709 1.00 48.97 99 LEU A CA 1
ATOM 792 C C . LEU A 1 99 ? 3.823 -32.943 -10.904 1.00 48.97 99 LEU A C 1
ATOM 794 O O . LEU A 1 99 ? 2.668 -33.350 -10.788 1.00 48.97 99 LEU A O 1
ATOM 798 N N . LEU A 1 100 ? 4.483 -32.981 -12.061 1.00 48.22 100 LEU A N 1
ATOM 799 C CA . LEU A 1 100 ? 4.114 -33.865 -13.156 1.00 48.22 100 LEU A CA 1
ATOM 800 C C . LEU A 1 100 ? 4.345 -35.299 -12.671 1.00 48.22 100 LEU A C 1
ATOM 802 O O . LEU A 1 100 ? 5.411 -35.875 -12.866 1.00 48.22 100 LEU A O 1
ATOM 806 N N . SER A 1 101 ? 3.346 -35.874 -12.004 1.00 47.69 101 SER A N 1
ATOM 807 C CA . SER A 1 101 ? 3.259 -37.322 -11.843 1.00 47.69 101 SER A CA 1
ATOM 808 C C . SER A 1 101 ? 2.807 -37.902 -13.182 1.00 47.69 101 SER A C 1
ATOM 810 O O . SER A 1 101 ? 1.624 -38.118 -13.437 1.00 47.69 101 SER A O 1
ATOM 812 N N . VAL A 1 102 ? 3.764 -38.112 -14.087 1.00 51.53 102 VAL A N 1
ATOM 813 C CA . VAL A 1 102 ? 3.531 -38.935 -15.275 1.00 51.53 102 VAL A CA 1
ATOM 814 C C . VAL A 1 102 ? 3.365 -40.368 -14.779 1.00 51.53 102 VAL A C 1
ATOM 816 O O . VAL A 1 102 ? 4.332 -41.098 -14.579 1.00 51.53 102 VAL A O 1
ATOM 819 N N . SER A 1 103 ? 2.119 -40.750 -14.510 1.00 47.41 103 SER A N 1
ATOM 820 C CA . SER A 1 103 ? 1.756 -42.143 -14.292 1.00 47.41 103 SER A CA 1
ATOM 821 C C . SER A 1 103 ? 1.916 -42.872 -15.624 1.00 47.41 103 SER A C 1
ATOM 823 O O . SER A 1 103 ? 1.031 -42.820 -16.475 1.00 47.41 103 SER A O 1
ATOM 825 N N . PHE A 1 104 ? 3.054 -43.539 -15.822 1.00 53.97 104 PHE A N 1
ATOM 826 C CA . PHE A 1 104 ? 3.208 -44.570 -16.849 1.00 53.97 104 PHE A CA 1
ATOM 827 C C . PHE A 1 104 ? 2.375 -45.795 -16.444 1.00 53.97 104 PHE A C 1
ATOM 829 O O . PHE A 1 104 ? 2.896 -46.814 -15.998 1.00 53.97 104 PHE A O 1
ATOM 836 N N . ALA A 1 105 ? 1.054 -45.686 -16.569 1.00 50.16 105 ALA A N 1
ATOM 837 C CA . ALA A 1 105 ? 0.165 -46.835 -16.543 1.00 50.16 105 ALA A CA 1
ATOM 838 C C . ALA A 1 105 ? 0.234 -47.519 -17.916 1.00 50.16 105 ALA A C 1
ATOM 840 O O . ALA A 1 105 ? -0.443 -47.128 -18.862 1.00 50.16 105 ALA A O 1
ATOM 841 N N . THR A 1 106 ? 1.153 -48.482 -18.013 1.00 55.56 106 THR A N 1
ATOM 842 C CA . THR A 1 106 ? 1.053 -49.730 -18.787 1.00 55.56 106 THR A CA 1
ATOM 843 C C . THR A 1 106 ? 0.016 -49.729 -19.915 1.00 55.56 106 THR A C 1
ATOM 845 O O . THR A 1 106 ? -1.136 -50.125 -19.726 1.00 55.56 106 THR A O 1
ATOM 848 N N . VAL A 1 107 ? 0.452 -49.342 -21.112 1.00 51.34 107 VAL A N 1
ATOM 849 C CA . VAL A 1 107 ? -0.276 -49.628 -22.347 1.00 51.34 107 VAL A CA 1
ATOM 850 C C . VAL A 1 107 ? 0.046 -51.067 -22.755 1.00 51.34 107 VAL A C 1
ATOM 852 O O . VAL A 1 107 ? 1.172 -51.355 -23.139 1.00 51.34 107 VAL A O 1
ATOM 855 N N . LEU A 1 108 ? -0.977 -51.919 -22.625 1.00 45.25 108 LEU A N 1
ATOM 856 C CA . LEU A 1 108 ? -1.337 -53.055 -23.489 1.00 45.25 108 LEU A CA 1
ATOM 857 C C . LEU A 1 108 ? -0.244 -54.123 -23.690 1.00 45.25 108 LEU A C 1
ATOM 859 O O . LEU A 1 108 ? 0.748 -53.925 -24.374 1.00 45.25 108 LEU A O 1
ATOM 863 N N . PHE A 1 109 ? -0.370 -55.292 -23.058 1.00 50.25 109 PHE A N 1
ATOM 864 C CA . PHE A 1 109 ? -1.093 -56.435 -23.638 1.00 50.25 109 PHE A CA 1
ATOM 865 C C . PHE A 1 109 ? -0.946 -56.544 -25.164 1.00 50.25 109 PHE A C 1
ATOM 867 O O . PHE A 1 109 ? -1.493 -55.727 -25.899 1.00 50.25 109 PHE A O 1
ATOM 874 N N . MET A 1 110 ? -0.338 -57.663 -25.569 1.00 45.97 110 MET A N 1
ATOM 875 C CA . MET A 1 110 ? -0.281 -58.300 -26.892 1.00 45.97 110 MET A CA 1
ATOM 876 C C . MET A 1 110 ? 1.096 -58.287 -27.547 1.00 45.97 110 MET A C 1
ATOM 878 O O . MET A 1 110 ? 1.697 -57.234 -27.706 1.00 45.97 110 MET A O 1
ATOM 882 N N . GLN A 1 111 ? 1.468 -59.487 -28.022 1.00 45.53 111 GLN A N 1
ATOM 883 C CA . GLN A 1 111 ? 2.669 -59.882 -28.773 1.00 45.53 111 GLN A CA 1
ATOM 884 C C . GLN A 1 111 ? 3.852 -60.274 -27.861 1.00 45.53 111 GLN A C 1
ATOM 886 O O . GLN A 1 111 ? 4.423 -59.430 -27.193 1.00 45.53 111 GLN A O 1
ATOM 891 N N . TYR A 1 112 ? 4.273 -61.534 -27.723 1.00 44.78 112 TYR A N 1
ATOM 892 C CA . TYR A 1 112 ? 4.373 -62.643 -28.673 1.00 44.78 112 TYR A CA 1
ATOM 893 C C . TYR A 1 112 ? 4.421 -63.984 -27.908 1.00 44.78 112 TYR A C 1
ATOM 895 O O . TYR A 1 112 ? 4.997 -64.023 -26.827 1.00 44.78 112 TYR A O 1
ATOM 903 N N . PHE A 1 113 ? 3.821 -65.015 -28.519 1.00 49.09 113 PHE A N 1
ATOM 904 C CA . PHE A 1 113 ? 4.182 -66.447 -28.519 1.00 49.09 113 PHE A CA 1
ATOM 905 C C . PHE A 1 113 ? 4.787 -67.103 -27.269 1.00 49.09 113 PHE A C 1
ATOM 907 O O . PHE A 1 113 ? 5.959 -66.818 -26.943 1.00 49.09 113 PHE A O 1
#